Protein AF-A0A6P0TVQ8-F1 (afdb_monomer)

Mean predicted aligned error: 11.08 Å

Radius of gyration: 17.54 Å; Cα contacts (8 Å, |Δi|>4): 228; chains: 1; bounding box: 47×52×42 Å

Secondary structure (DSSP, 8-state):
---SSSTT--------------HHHHHHTTTTSTT-EEPP--GGGTT-BHHHHHHT-SSS--EEEEB-EEEEETTTEEE--S--PBPTTSB-SSBTTT----S---SSSSS-----EE--EEE-

Solvent-accessible surface area (backbone atoms only — not comparable to full-atom values): 7322 Å² total; per-residue (Å²): 137,90,76,83,80,78,72,74,81,67,71,65,72,84,68,77,80,63,68,78,76,43,72,74,56,47,26,62,74,19,60,90,41,89,80,26,34,48,51,87,50,60,81,90,48,55,54,37,22,34,40,58,49,13,60,69,36,96,56,80,29,38,34,47,74,44,25,45,36,39,34,34,40,80,84,63,43,80,43,70,86,61,85,68,54,45,57,38,83,38,64,38,69,26,38,31,81,70,28,61,88,79,95,73,88,62,90,80,69,76,56,59,79,36,58,46,22,30,44,39,16,13,16,102

Structure (mmCIF, N/CA/C/O backbone):
data_AF-A0A6P0TVQ8-F1
#
_entry.id   AF-A0A6P0TVQ8-F1
#
loop_
_atom_site.group_PDB
_atom_site.id
_atom_site.type_symbol
_atom_site.label_atom_id
_atom_site.label_alt_id
_atom_site.label_comp_id
_atom_site.label_asym_id
_atom_site.label_entity_id
_atom_site.label_seq_id
_atom_site.pdbx_PDB_ins_code
_atom_site.Cartn_x
_atom_site.Cartn_y
_atom_site.Cartn_z
_atom_site.occupancy
_atom_site.B_iso_or_equiv
_atom_site.auth_seq_id
_atom_site.auth_comp_id
_atom_site.auth_asym_id
_atom_site.auth_atom_id
_atom_site.pdbx_PDB_model_num
ATOM 1 N N . MET A 1 1 ? 32.743 -40.296 -10.599 1.00 42.81 1 MET A N 1
ATOM 2 C CA . MET A 1 1 ? 32.465 -39.077 -9.812 1.00 42.81 1 MET A CA 1
ATOM 3 C C . MET A 1 1 ? 32.313 -37.916 -10.784 1.00 42.81 1 MET A C 1
ATOM 5 O O . MET A 1 1 ? 33.219 -37.120 -10.957 1.00 42.81 1 MET A O 1
ATOM 9 N N . GLU A 1 2 ? 31.182 -37.888 -11.483 1.00 41.78 2 GLU A N 1
ATOM 10 C CA . GLU A 1 2 ? 30.719 -36.789 -12.348 1.00 41.78 2 GLU A CA 1
ATOM 11 C C . GLU A 1 2 ? 29.700 -35.980 -11.522 1.00 41.78 2 GLU A C 1
ATOM 13 O O . GLU A 1 2 ? 28.530 -35.827 -11.862 1.00 41.78 2 GLU A O 1
ATOM 18 N N . GLU A 1 3 ? 30.120 -35.583 -10.319 1.00 47.47 3 GLU A N 1
ATOM 19 C CA . GLU A 1 3 ? 29.306 -34.784 -9.412 1.00 47.47 3 GLU A CA 1
ATOM 20 C C . GLU A 1 3 ? 29.445 -33.302 -9.771 1.00 47.47 3 GLU A C 1
ATOM 22 O O . GLU A 1 3 ? 30.539 -32.778 -9.962 1.00 47.47 3 GLU A O 1
ATOM 27 N N . ALA A 1 4 ? 28.300 -32.621 -9.789 1.00 47.41 4 ALA A N 1
ATOM 28 C CA . ALA A 1 4 ? 28.175 -31.179 -9.581 1.00 47.41 4 ALA A CA 1
ATOM 29 C C . ALA A 1 4 ? 28.362 -30.204 -10.764 1.00 47.41 4 ALA A C 1
ATOM 31 O O . ALA A 1 4 ? 28.513 -29.012 -10.515 1.00 47.41 4 ALA A O 1
ATOM 32 N N . LYS A 1 5 ? 28.232 -30.614 -12.036 1.00 45.38 5 LYS A N 1
ATOM 33 C CA . LYS A 1 5 ? 28.120 -29.636 -13.153 1.00 45.38 5 LYS A CA 1
ATOM 34 C C . LYS A 1 5 ? 26.703 -29.399 -13.693 1.00 45.38 5 LYS A C 1
ATOM 36 O O . LYS A 1 5 ? 26.465 -28.381 -14.329 1.00 45.38 5 LYS A O 1
ATOM 41 N N . GL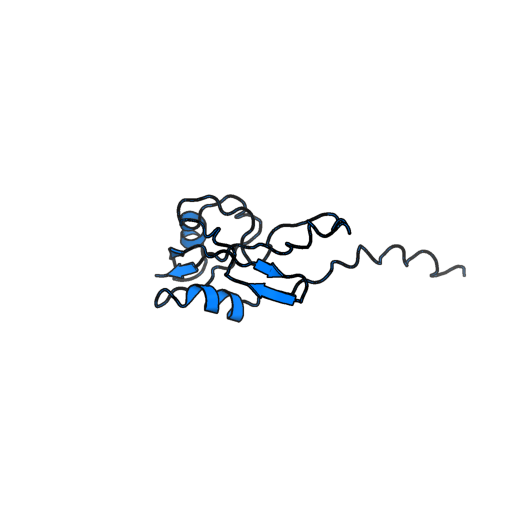Y A 1 6 ? 25.736 -30.262 -13.370 1.00 35.75 6 GLY A N 1
ATOM 42 C CA . GLY A 1 6 ? 24.344 -30.129 -13.836 1.00 35.75 6 GLY A CA 1
ATOM 43 C C . GLY A 1 6 ? 23.392 -29.345 -12.919 1.00 35.75 6 GLY A C 1
ATOM 44 O O . GLY A 1 6 ? 22.254 -29.092 -13.298 1.00 35.75 6 GLY A O 1
ATOM 45 N N . LYS A 1 7 ? 23.818 -28.954 -11.708 1.00 38.50 7 LYS A N 1
ATOM 46 C CA . LYS A 1 7 ? 22.947 -28.324 -10.689 1.00 38.50 7 LYS A CA 1
ATOM 47 C C . LYS A 1 7 ? 22.952 -26.789 -10.679 1.00 38.50 7 LYS A C 1
ATOM 49 O O . LYS A 1 7 ? 22.380 -26.191 -9.776 1.00 38.50 7 LYS A O 1
ATOM 54 N N . ILE A 1 8 ? 23.522 -26.143 -11.699 1.00 45.97 8 ILE A N 1
ATOM 55 C CA . ILE A 1 8 ? 23.380 -24.688 -11.920 1.00 45.97 8 ILE A CA 1
ATOM 56 C C . ILE A 1 8 ? 22.233 -24.396 -12.912 1.00 45.97 8 ILE A C 1
ATOM 58 O O . ILE A 1 8 ? 22.164 -23.340 -13.520 1.00 45.97 8 ILE A O 1
ATOM 62 N N . ALA A 1 9 ? 21.269 -25.312 -13.046 1.00 42.94 9 ALA A N 1
ATOM 63 C CA . ALA A 1 9 ? 19.933 -24.997 -13.565 1.00 42.94 9 ALA A CA 1
ATOM 64 C C . ALA A 1 9 ? 19.033 -24.336 -12.490 1.00 42.94 9 ALA A C 1
ATOM 66 O O . ALA A 1 9 ? 17.819 -24.268 -12.643 1.00 42.94 9 ALA A O 1
ATOM 67 N N . SER A 1 10 ? 19.627 -23.873 -11.382 1.00 46.88 10 SER A N 1
ATOM 68 C CA . SER A 1 10 ? 18.959 -23.242 -10.236 1.00 46.88 10 SER A CA 1
ATOM 69 C C . SER A 1 10 ? 19.511 -21.841 -9.945 1.00 46.88 10 SER A C 1
ATOM 71 O O . SER A 1 10 ? 19.566 -21.403 -8.799 1.00 46.88 10 SER A O 1
ATOM 73 N N . LEU A 1 11 ? 19.893 -21.103 -10.982 1.00 42.59 11 LEU A N 1
ATOM 74 C CA . LEU A 1 11 ? 19.693 -19.659 -10.953 1.00 42.59 11 LEU A CA 1
ATO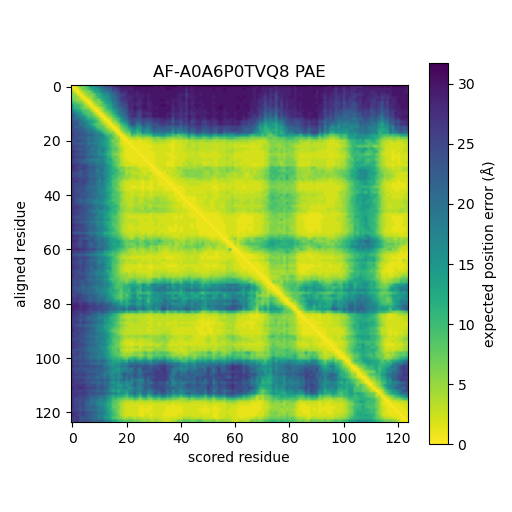M 75 C C . LEU A 1 11 ? 18.329 -19.431 -11.591 1.00 42.59 11 LEU A C 1
ATOM 77 O O . LEU A 1 11 ? 18.232 -18.995 -12.736 1.00 42.59 11 LEU A O 1
ATOM 81 N N . GLY A 1 12 ? 17.276 -19.831 -10.864 1.00 39.78 12 GLY A N 1
ATOM 82 C CA . GLY A 1 12 ? 15.937 -19.334 -11.139 1.00 39.78 12 GLY A CA 1
ATOM 83 C C . GLY A 1 12 ? 16.082 -17.833 -11.307 1.00 39.78 12 GLY A C 1
ATOM 84 O O . GLY A 1 12 ? 16.666 -17.202 -10.429 1.00 39.78 12 GLY A O 1
ATOM 85 N N . SER A 1 13 ? 15.724 -17.359 -12.502 1.00 40.12 13 SER A N 1
ATOM 86 C CA . SER A 1 13 ? 15.497 -15.963 -12.868 1.00 40.12 13 SER A CA 1
ATOM 87 C C . SER A 1 13 ? 15.940 -14.998 -11.778 1.00 40.12 13 SER A C 1
ATOM 89 O O . SER A 1 13 ? 15.259 -14.910 -10.760 1.00 40.12 13 SER A O 1
ATOM 91 N N . ILE A 1 14 ? 17.067 -14.304 -11.986 1.00 39.00 14 ILE A N 1
ATOM 92 C CA . ILE A 1 14 ? 17.450 -13.148 -11.170 1.00 39.00 14 ILE A CA 1
ATOM 93 C C . ILE A 1 14 ? 16.252 -12.196 -11.210 1.00 39.00 14 ILE A C 1
ATOM 95 O O . ILE A 1 14 ? 16.101 -11.398 -12.134 1.00 39.00 14 ILE A O 1
ATOM 99 N N . GLU A 1 15 ? 15.346 -12.343 -10.246 1.00 40.84 15 GLU A N 1
ATOM 100 C CA . GLU A 1 15 ? 14.293 -11.392 -9.996 1.00 40.84 15 GLU A CA 1
ATOM 101 C C . GLU A 1 15 ? 15.050 -10.145 -9.608 1.00 40.84 15 GLU A C 1
ATOM 103 O O . GLU A 1 15 ? 15.785 -10.113 -8.622 1.00 40.84 15 GLU A O 1
ATOM 108 N N . ASN A 1 16 ? 14.966 -9.142 -10.469 1.00 41.97 16 ASN A N 1
ATOM 109 C CA . ASN A 1 16 ? 15.489 -7.832 -10.173 1.00 41.97 16 ASN A CA 1
ATOM 110 C C . ASN A 1 16 ? 14.780 -7.395 -8.883 1.00 41.97 16 ASN A C 1
ATOM 112 O O . ASN A 1 16 ? 13.594 -7.055 -8.938 1.00 41.97 16 ASN A O 1
ATOM 116 N N . ILE A 1 17 ? 15.446 -7.536 -7.725 1.00 45.28 17 ILE A N 1
ATOM 117 C CA . ILE A 1 17 ? 14.887 -7.178 -6.421 1.00 45.28 17 ILE A CA 1
ATOM 118 C C . ILE A 1 17 ? 14.738 -5.663 -6.460 1.00 45.28 17 ILE A C 1
ATOM 120 O O . ILE A 1 17 ? 15.659 -4.904 -6.154 1.00 45.28 17 ILE A O 1
ATOM 124 N N . ARG A 1 18 ? 13.557 -5.244 -6.922 1.00 55.16 18 ARG A N 1
ATOM 125 C CA . ARG A 1 18 ? 13.025 -3.890 -6.826 1.00 55.16 18 ARG A CA 1
ATOM 126 C C . ARG A 1 18 ? 13.251 -3.432 -5.390 1.00 55.16 18 ARG A C 1
ATOM 128 O O . ARG A 1 18 ? 13.159 -4.248 -4.473 1.00 55.16 18 ARG A O 1
ATOM 135 N N . VAL A 1 19 ? 13.537 -2.151 -5.182 1.00 56.50 19 VAL A N 1
ATOM 136 C CA . VAL A 1 19 ? 13.690 -1.612 -3.821 1.00 56.50 19 VAL A CA 1
ATOM 137 C C . VAL A 1 19 ? 12.573 -2.110 -2.928 1.00 56.50 19 VAL A C 1
ATOM 139 O O . VAL A 1 19 ? 11.390 -1.974 -3.245 1.00 56.50 19 VAL A O 1
ATOM 142 N N . ILE A 1 20 ? 12.974 -2.700 -1.811 1.00 66.50 20 ILE A N 1
ATOM 143 C CA . ILE A 1 20 ? 12.047 -3.170 -0.801 1.00 66.50 20 ILE A CA 1
ATOM 144 C C . ILE A 1 20 ? 11.429 -1.927 -0.164 1.00 66.50 20 ILE A C 1
ATOM 146 O O . ILE A 1 20 ? 12.079 -1.243 0.626 1.00 66.50 20 ILE A O 1
ATOM 150 N N . VAL A 1 21 ? 10.165 -1.643 -0.492 1.00 71.81 21 VAL A N 1
ATOM 151 C CA . VAL A 1 21 ? 9.358 -0.682 0.267 1.00 71.81 21 VAL A CA 1
ATOM 152 C C . VAL A 1 21 ? 9.186 -1.280 1.656 1.00 71.81 21 VAL A C 1
ATOM 154 O O . VAL A 1 21 ? 8.415 -2.221 1.849 1.00 71.81 21 VAL A O 1
ATOM 157 N N . THR A 1 22 ? 9.944 -0.785 2.628 1.00 80.31 22 THR A N 1
ATOM 158 C CA . THR A 1 22 ? 9.836 -1.273 4.003 1.00 80.31 22 THR A CA 1
ATOM 159 C C . THR A 1 22 ? 8.515 -0.818 4.618 1.00 80.31 22 THR A C 1
ATOM 161 O O . THR A 1 22 ? 7.867 0.108 4.129 1.00 80.31 22 THR A O 1
ATOM 164 N N . LYS A 1 23 ? 8.119 -1.413 5.750 1.00 81.94 23 LYS A N 1
ATOM 165 C CA . LYS A 1 23 ? 6.956 -0.926 6.508 1.00 81.94 23 LYS A CA 1
ATOM 166 C C . LYS A 1 23 ? 7.099 0.553 6.894 1.00 81.94 23 LYS A C 1
ATOM 168 O O . LYS A 1 23 ? 6.120 1.287 6.837 1.00 81.94 23 LYS A O 1
ATOM 173 N N . SER A 1 24 ? 8.313 0.981 7.256 1.00 81.81 24 SER A N 1
ATOM 174 C CA . SER A 1 24 ? 8.599 2.375 7.607 1.00 81.81 24 SER A CA 1
ATOM 175 C C . SER A 1 24 ? 8.408 3.312 6.417 1.00 81.81 24 SER A C 1
ATOM 177 O O . SER A 1 24 ? 7.870 4.401 6.586 1.00 81.81 24 SER A O 1
ATOM 179 N N . ASP A 1 25 ? 8.793 2.887 5.213 1.00 81.50 25 ASP A N 1
ATOM 180 C CA . ASP A 1 25 ? 8.541 3.667 4.002 1.00 81.50 25 ASP A CA 1
ATOM 181 C C . ASP A 1 25 ? 7.053 3.690 3.661 1.00 81.50 25 ASP A C 1
ATOM 183 O O . ASP A 1 25 ? 6.514 4.766 3.425 1.00 81.50 25 ASP A O 1
ATOM 187 N N . ALA A 1 26 ? 6.374 2.538 3.726 1.00 82.88 26 ALA A N 1
ATOM 188 C CA . ALA A 1 26 ? 4.931 2.427 3.513 1.00 82.88 26 ALA A CA 1
ATOM 189 C C . ALA A 1 26 ? 4.137 3.386 4.427 1.00 82.88 26 ALA A C 1
ATOM 191 O O . ALA A 1 26 ? 3.209 4.052 3.973 1.00 82.88 26 ALA A O 1
ATOM 192 N N . ASP A 1 27 ? 4.542 3.523 5.693 1.00 87.69 27 ASP A N 1
ATOM 193 C CA . ASP A 1 27 ? 3.904 4.435 6.651 1.00 87.69 27 ASP A CA 1
ATOM 194 C C . ASP A 1 27 ? 4.059 5.917 6.296 1.00 87.69 27 ASP A C 1
ATOM 196 O O . ASP A 1 27 ? 3.149 6.702 6.570 1.00 87.69 27 ASP A O 1
ATOM 200 N N . LYS A 1 28 ? 5.148 6.315 5.625 1.00 86.44 28 LYS A N 1
ATOM 201 C CA . LYS A 1 28 ? 5.325 7.702 5.153 1.00 86.44 28 LYS A CA 1
ATOM 202 C C . LYS A 1 28 ? 4.267 8.086 4.119 1.00 86.44 28 LYS A C 1
ATOM 204 O O . LYS A 1 28 ? 3.878 9.244 4.053 1.00 86.44 28 LYS A O 1
ATOM 209 N N . PHE A 1 29 ? 3.755 7.130 3.345 1.00 85.81 29 PHE A N 1
ATOM 210 C CA . PHE A 1 29 ? 2.667 7.392 2.398 1.00 85.81 29 PHE A CA 1
ATOM 211 C C . PHE A 1 29 ? 1.303 7.522 3.086 1.00 85.81 29 PHE A C 1
ATOM 213 O O . PHE A 1 29 ? 0.367 8.046 2.489 1.00 85.81 29 PHE A O 1
ATOM 220 N N . CYS A 1 30 ? 1.196 7.099 4.348 1.00 89.12 30 CYS A N 1
ATOM 221 C CA . CYS A 1 30 ? -0.013 7.239 5.154 1.00 89.12 30 CYS A CA 1
ATOM 222 C C . CYS A 1 30 ? -0.029 8.496 6.030 1.00 89.12 30 CYS A C 1
ATOM 224 O O . CYS A 1 30 ? -1.080 8.839 6.570 1.00 89.12 30 CYS A O 1
ATOM 226 N N . SER A 1 31 ? 1.096 9.208 6.149 1.00 85.69 31 SER A N 1
ATOM 227 C CA . SER A 1 31 ? 1.275 10.282 7.133 1.00 85.69 31 SER A CA 1
ATOM 228 C C . SER A 1 31 ? 0.439 11.539 6.878 1.00 85.69 31 SER A C 1
ATOM 230 O O . SER A 1 31 ? 0.402 12.419 7.732 1.00 85.69 31 SER A O 1
ATOM 232 N N . SER A 1 32 ? -0.227 11.650 5.723 1.00 85.38 32 SER A N 1
ATOM 233 C CA . SER A 1 32 ? -1.185 12.728 5.444 1.00 85.38 32 SER A CA 1
ATOM 234 C C . SER A 1 32 ? -2.468 12.625 6.278 1.00 85.38 32 SER A C 1
ATOM 236 O O . SER A 1 32 ? -3.185 13.616 6.397 1.00 85.38 32 SER A O 1
ATOM 238 N N . VAL A 1 33 ? -2.754 11.463 6.880 1.00 85.88 33 VAL A N 1
ATOM 239 C CA . VAL A 1 33 ? -3.886 11.264 7.793 1.00 85.88 33 VAL A CA 1
ATOM 240 C C . VAL A 1 33 ? -3.358 10.941 9.198 1.00 85.88 33 VAL A C 1
ATOM 242 O O . VAL A 1 33 ? -2.662 9.936 9.372 1.00 85.88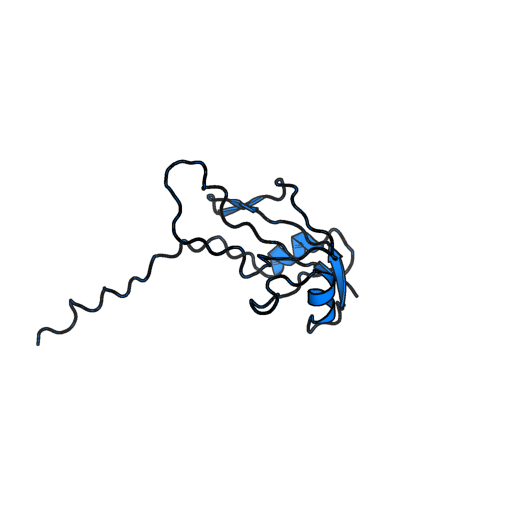 33 VAL A O 1
ATOM 245 N N . PRO A 1 34 ? -3.685 11.749 10.226 1.00 88.44 34 PRO A N 1
ATOM 246 C CA . PRO A 1 34 ? -3.229 11.505 11.591 1.00 88.44 34 PRO A CA 1
ATOM 247 C C . PRO A 1 34 ? -3.615 10.113 12.102 1.00 88.44 34 PRO A C 1
ATOM 249 O O . PRO A 1 34 ? -4.777 9.717 12.060 1.00 88.44 34 PRO A O 1
ATOM 252 N N . GLY A 1 35 ? -2.629 9.366 12.601 1.00 87.69 35 GLY A N 1
ATOM 253 C CA . GLY A 1 35 ? -2.837 8.025 13.157 1.00 87.69 35 GLY A CA 1
ATOM 254 C C . GLY A 1 35 ? -3.086 6.919 12.124 1.00 87.69 35 GLY A C 1
ATOM 255 O O . GLY A 1 35 ? -3.290 5.770 12.528 1.00 87.69 35 GLY A O 1
ATOM 256 N N . ALA A 1 36 ? -3.050 7.227 10.823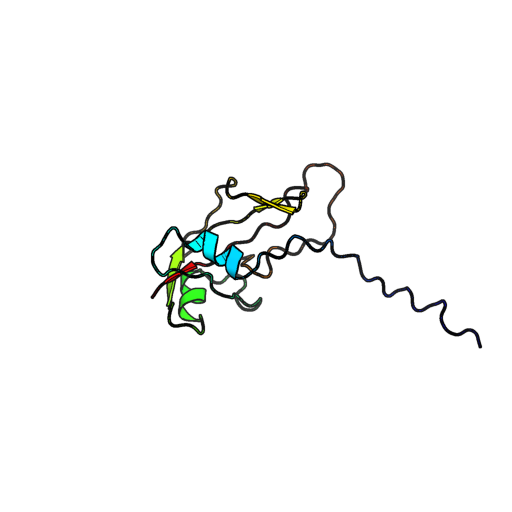 1.00 91.50 36 ALA A N 1
ATOM 257 C CA . ALA A 1 36 ? -3.125 6.218 9.778 1.00 91.50 36 ALA A CA 1
ATOM 258 C C . ALA A 1 36 ? -1.775 5.511 9.596 1.00 91.50 36 ALA A C 1
ATOM 260 O O . ALA A 1 36 ? -0.717 6.139 9.572 1.00 91.50 36 ALA A O 1
ATOM 261 N N . LEU A 1 37 ? -1.819 4.191 9.438 1.00 92.69 37 LEU A N 1
ATOM 262 C CA . LEU A 1 37 ? -0.657 3.340 9.199 1.00 92.69 37 LEU A CA 1
ATOM 263 C C . LEU A 1 37 ? -0.932 2.409 8.022 1.00 92.69 37 LEU A C 1
ATOM 265 O O . LEU A 1 37 ? -2.065 1.975 7.811 1.00 92.69 37 LEU A O 1
ATOM 269 N N . ALA A 1 38 ? 0.118 2.048 7.292 1.00 90.62 38 ALA A N 1
ATOM 270 C CA . ALA A 1 38 ? 0.028 1.061 6.230 1.00 90.62 38 ALA A CA 1
ATOM 271 C C . ALA A 1 38 ? -0.383 -0.303 6.809 1.00 90.62 38 ALA A C 1
ATOM 273 O O . ALA A 1 38 ? 0.236 -0.797 7.760 1.00 90.62 38 ALA A O 1
ATOM 274 N N . ALA A 1 39 ? -1.408 -0.927 6.235 1.00 91.19 39 ALA A N 1
ATOM 275 C CA . ALA A 1 39 ? -1.758 -2.311 6.517 1.00 91.19 39 ALA A CA 1
ATOM 276 C C . ALA A 1 39 ? -0.821 -3.263 5.769 1.00 91.19 39 ALA A C 1
ATOM 278 O O . ALA A 1 39 ? -0.432 -3.018 4.629 1.00 91.19 39 ALA A O 1
ATOM 279 N N . HIS A 1 40 ? -0.476 -4.377 6.412 1.00 86.44 40 HIS A N 1
ATOM 280 C CA . HIS A 1 40 ? 0.157 -5.491 5.717 1.00 86.44 40 HIS A CA 1
ATOM 281 C C . HIS A 1 40 ? -0.931 -6.311 5.025 1.00 86.44 40 HIS A C 1
ATOM 283 O O . HIS A 1 40 ? -1.805 -6.862 5.694 1.00 86.44 40 HIS A O 1
ATOM 289 N N . VAL A 1 41 ? -0.889 -6.368 3.696 1.00 86.31 41 VAL A N 1
ATOM 290 C CA . VAL A 1 41 ? -1.924 -7.016 2.888 1.00 86.31 41 VAL A CA 1
ATOM 291 C C . VAL A 1 41 ? -1.375 -8.340 2.368 1.00 86.31 41 VAL A C 1
ATOM 293 O O . VAL A 1 41 ? -0.472 -8.297 1.543 1.00 86.31 41 VAL A O 1
ATOM 296 N N . PRO A 1 42 ? -1.840 -9.517 2.824 1.00 83.25 42 PRO A N 1
ATOM 297 C CA . PRO A 1 42 ? -1.414 -10.801 2.262 1.00 83.25 42 PRO A CA 1
ATOM 298 C C . PRO A 1 42 ? -1.963 -11.001 0.833 1.00 83.25 42 PRO A C 1
ATOM 300 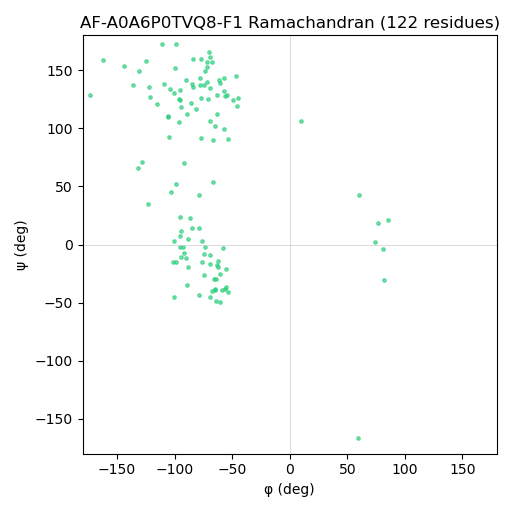O O . PRO A 1 42 ? -2.963 -10.376 0.477 1.00 83.25 42 PRO A O 1
ATOM 303 N N . PRO A 1 43 ? -1.392 -11.909 0.012 1.00 80.38 43 PRO A N 1
ATOM 304 C CA . PRO A 1 43 ? -1.859 -12.132 -1.361 1.00 80.38 43 PRO A CA 1
ATOM 305 C C . PRO A 1 43 ? -3.317 -12.604 -1.425 1.00 80.38 43 PRO A C 1
ATOM 307 O O . PRO A 1 43 ? -4.009 -12.357 -2.406 1.00 80.38 43 PRO A O 1
ATOM 310 N N . SER A 1 44 ? -3.816 -13.234 -0.355 1.00 84.19 44 SER A N 1
ATOM 311 C CA . SER A 1 44 ? -5.218 -13.648 -0.218 1.00 84.19 44 SER A CA 1
ATOM 312 C C . SER A 1 44 ? -6.216 -12.484 -0.233 1.00 84.19 44 SER A C 1
ATOM 314 O O . SER A 1 44 ? -7.418 -12.713 -0.349 1.00 84.19 44 SER A O 1
ATOM 316 N N . TYR A 1 45 ? -5.751 -11.241 -0.082 1.00 85.38 45 TYR A N 1
ATOM 317 C CA . TYR A 1 45 ? -6.589 -10.041 -0.114 1.00 85.38 45 TYR A CA 1
ATOM 318 C C . TYR A 1 45 ? -6.627 -9.391 -1.505 1.00 85.38 45 TYR A C 1
ATOM 320 O O . TYR A 1 45 ? -7.202 -8.316 -1.660 1.00 85.38 45 TYR A O 1
ATOM 328 N N . LEU A 1 46 ? -6.049 -10.043 -2.518 1.00 85.31 46 LEU A N 1
ATOM 329 C CA . LEU A 1 46 ? -6.127 -9.636 -3.916 1.00 85.31 46 LEU A CA 1
ATOM 330 C C . LEU A 1 46 ? -7.579 -9.346 -4.336 1.00 85.31 46 LEU A C 1
ATOM 332 O O . LEU A 1 46 ? -8.458 -10.193 -4.184 1.00 85.31 46 LEU A O 1
ATOM 336 N N . GLY A 1 47 ? -7.825 -8.142 -4.860 1.00 85.69 47 GLY A N 1
ATOM 337 C CA . GLY A 1 47 ? -9.143 -7.711 -5.334 1.00 85.69 47 GLY A CA 1
ATOM 338 C C . GLY A 1 47 ? -10.096 -7.232 -4.234 1.00 85.69 47 GLY A C 1
ATOM 339 O O . GLY A 1 47 ? -11.178 -6.744 -4.552 1.00 85.69 47 GLY A O 1
ATOM 340 N N . LYS A 1 48 ? -9.705 -7.306 -2.954 1.00 93.31 48 LYS A N 1
ATOM 341 C CA . LYS A 1 48 ? -10.462 -6.682 -1.862 1.00 93.31 48 LYS A CA 1
ATOM 342 C C . LYS A 1 48 ? -10.321 -5.166 -1.896 1.00 93.31 48 LYS A C 1
ATOM 344 O O . LYS A 1 48 ? -9.316 -4.617 -2.343 1.00 93.31 48 LYS A O 1
ATOM 349 N N . THR A 1 49 ? -11.326 -4.485 -1.376 1.00 96.06 49 THR A N 1
ATOM 350 C CA . THR A 1 49 ? -11.329 -3.034 -1.191 1.00 96.06 49 THR A CA 1
ATOM 351 C C . THR A 1 49 ? -10.501 -2.618 0.025 1.00 96.06 49 THR A C 1
ATOM 353 O O . THR A 1 49 ? -10.294 -3.399 0.956 1.00 96.06 49 THR A O 1
ATOM 356 N N . GLY A 1 50 ? -10.077 -1.352 0.076 1.00 93.81 50 GLY A N 1
ATOM 357 C CA . GLY A 1 50 ? -9.392 -0.804 1.253 1.00 93.81 50 GLY A CA 1
ATOM 358 C C . GLY A 1 50 ? -10.208 -0.961 2.546 1.00 93.81 50 GLY A C 1
ATOM 359 O O . GLY A 1 50 ? -9.647 -1.277 3.593 1.00 93.81 50 GLY A O 1
ATOM 360 N N . LYS A 1 51 ? -11.540 -0.824 2.472 1.00 96.38 51 LYS A N 1
ATOM 361 C CA . LYS A 1 51 ? -12.456 -1.062 3.603 1.00 96.38 51 LYS A CA 1
ATOM 362 C C . LYS A 1 51 ? -12.378 -2.491 4.130 1.00 96.38 51 LYS A C 1
ATOM 364 O O . LYS A 1 51 ? -12.226 -2.684 5.332 1.00 96.38 51 LYS A O 1
ATOM 369 N N . GLU A 1 52 ? -12.461 -3.481 3.247 1.00 95.69 5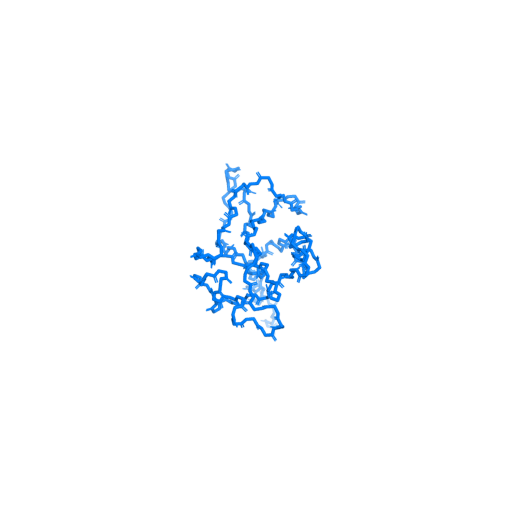2 GLU A N 1
ATOM 370 C CA . GLU A 1 52 ? -12.389 -4.893 3.637 1.00 95.69 52 GLU A CA 1
ATOM 371 C C . GLU A 1 52 ? -11.014 -5.247 4.208 1.00 95.69 52 GLU A C 1
ATOM 373 O O . GLU A 1 52 ? -10.920 -5.971 5.199 1.00 95.69 52 GLU A O 1
ATOM 378 N N . ILE A 1 53 ? -9.952 -4.698 3.614 1.00 94.25 53 ILE A N 1
ATOM 379 C CA . ILE A 1 53 ? -8.574 -4.898 4.067 1.00 94.25 53 ILE A CA 1
ATOM 380 C C . ILE A 1 53 ? -8.378 -4.316 5.471 1.00 94.25 53 ILE A C 1
ATOM 382 O O . ILE A 1 53 ? -7.856 -5.010 6.342 1.00 94.25 53 ILE A O 1
ATOM 386 N N . CYS A 1 54 ? -8.816 -3.079 5.721 1.00 94.25 54 CYS A N 1
ATOM 387 C CA . CYS A 1 54 ? -8.691 -2.461 7.042 1.00 94.25 54 CYS A CA 1
ATOM 388 C C . CYS A 1 54 ? -9.574 -3.149 8.089 1.00 94.25 54 CYS A C 1
ATOM 390 O O . CYS A 1 54 ? -9.103 -3.415 9.193 1.00 94.25 54 CYS A O 1
ATOM 392 N N . ALA A 1 55 ? -10.803 -3.548 7.747 1.00 93.69 55 ALA A N 1
ATOM 393 C CA . ALA A 1 55 ? -11.662 -4.302 8.662 1.00 93.69 55 ALA A CA 1
ATOM 394 C C . ALA A 1 55 ? -11.003 -5.624 9.112 1.00 93.69 55 ALA A C 1
ATOM 396 O O . ALA A 1 55 ? -11.050 -5.993 10.293 1.00 93.69 55 ALA A O 1
ATOM 397 N N . ALA A 1 56 ? -10.317 -6.298 8.184 1.00 89.12 56 ALA A N 1
ATOM 398 C CA . ALA A 1 56 ? -9.595 -7.543 8.420 1.00 89.12 56 ALA A CA 1
ATOM 399 C C . ALA A 1 56 ? -8.130 -7.351 8.875 1.00 89.12 56 ALA A C 1
ATOM 401 O O . ALA A 1 56 ? -7.398 -8.331 9.008 1.00 89.12 56 ALA A O 1
ATOM 402 N N . ASN A 1 57 ? -7.681 -6.114 9.113 1.00 83.88 57 ASN A N 1
ATOM 403 C CA . ASN A 1 57 ? -6.336 -5.819 9.607 1.00 83.88 57 ASN A CA 1
ATOM 404 C C . ASN A 1 57 ? -6.199 -6.295 11.059 1.00 83.88 57 ASN A C 1
ATOM 406 O O . ASN A 1 57 ? -7.063 -6.019 11.884 1.00 83.88 57 ASN A O 1
ATOM 410 N N . ASN A 1 58 ? -5.106 -6.967 11.416 1.00 75.44 58 ASN A N 1
ATOM 411 C CA . ASN A 1 58 ? -4.923 -7.512 12.772 1.00 75.44 58 ASN A CA 1
ATOM 412 C C . ASN A 1 58 ? -4.618 -6.445 13.841 1.00 75.44 58 ASN A C 1
ATOM 414 O O . ASN A 1 58 ? -4.457 -6.774 15.013 1.00 75.44 58 ASN A O 1
ATOM 418 N N . ARG A 1 59 ? -4.511 -5.171 13.450 1.00 79.19 59 ARG A N 1
ATOM 419 C CA . ARG A 1 59 ? -4.270 -4.040 14.354 1.00 79.19 59 ARG A CA 1
ATOM 420 C C . ARG A 1 59 ? -5.568 -3.302 14.695 1.00 79.19 59 ARG A C 1
ATOM 422 O O . ARG A 1 59 ? -6.616 -3.550 14.103 1.00 79.19 59 ARG A O 1
ATOM 429 N N . GLU A 1 60 ? -5.475 -2.353 15.625 1.00 84.50 60 GLU A N 1
ATOM 430 C CA . GLU A 1 60 ? -6.585 -1.464 16.006 1.00 84.50 60 GLU A CA 1
ATOM 431 C C . GLU A 1 60 ? -7.072 -0.572 14.854 1.00 84.50 60 GLU A C 1
ATOM 433 O O . GLU A 1 60 ? -8.177 -0.044 14.913 1.00 84.50 60 GLU A O 1
ATOM 438 N N . GLN A 1 61 ? -6.260 -0.383 13.809 1.00 88.88 61 GLN A N 1
ATOM 439 C CA . GLN A 1 61 ? -6.638 0.416 12.652 1.00 88.88 61 GLN A CA 1
ATOM 440 C C . GLN A 1 61 ? -7.596 -0.357 11.735 1.00 88.88 61 GLN A C 1
ATOM 442 O O . GLN A 1 61 ? -7.152 -1.095 10.848 1.00 88.88 61 GLN A O 1
ATOM 447 N N . LYS A 1 62 ? -8.900 -0.189 11.978 1.00 92.19 62 LYS A N 1
ATOM 448 C CA . LYS A 1 62 ? -9.993 -0.888 11.289 1.00 92.19 62 LYS A CA 1
ATOM 449 C C . LYS A 1 62 ? -10.657 -0.078 10.178 1.00 92.19 62 LYS A C 1
ATOM 451 O O . LYS A 1 62 ? -11.341 -0.653 9.333 1.00 92.19 62 LYS A O 1
ATOM 456 N N . SER A 1 63 ? -10.422 1.227 10.144 1.00 94.12 63 SER A N 1
ATOM 457 C CA . SER A 1 63 ? -11.054 2.155 9.210 1.00 94.12 63 SER A CA 1
ATOM 458 C C . SER A 1 63 ? -10.108 2.474 8.056 1.00 94.12 63 SER A C 1
ATOM 460 O O . SER A 1 63 ? -8.950 2.808 8.278 1.00 94.12 63 SER A O 1
ATOM 462 N N . CYS A 1 64 ? -10.571 2.374 6.809 1.00 95.50 64 CYS A N 1
ATOM 463 C CA . CYS A 1 64 ? -9.763 2.786 5.658 1.00 95.50 64 CYS A CA 1
ATOM 464 C C . CYS A 1 64 ? -9.759 4.308 5.523 1.00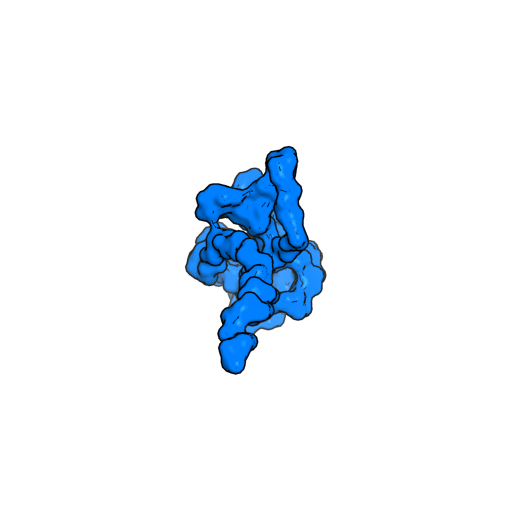 95.50 64 CYS A C 1
ATOM 466 O O . CYS A 1 64 ? -10.826 4.917 5.442 1.00 95.50 64 CYS A O 1
ATOM 468 N N . SER A 1 65 ? -8.567 4.903 5.463 1.00 94.75 65 SER A N 1
ATOM 469 C CA . SER A 1 65 ? -8.392 6.351 5.311 1.00 94.75 65 SER A CA 1
ATOM 470 C C . SER A 1 65 ? -8.054 6.745 3.875 1.00 94.75 65 SER A C 1
ATOM 472 O O . SER A 1 65 ? -8.610 7.704 3.350 1.00 94.75 65 SER A O 1
ATOM 474 N N . GLN A 1 66 ? -7.133 6.020 3.236 1.00 93.38 66 GLN A N 1
ATOM 475 C CA . GLN A 1 66 ? -6.672 6.299 1.873 1.00 93.38 66 GLN A CA 1
ATOM 476 C C . GLN A 1 66 ? -5.974 5.080 1.267 1.00 93.38 66 GLN A C 1
ATOM 478 O O . GLN A 1 66 ? -5.474 4.217 1.992 1.00 93.38 66 GLN A O 1
ATOM 483 N N . VAL A 1 67 ? -5.910 5.034 -0.065 1.00 93.00 67 VAL A N 1
ATOM 484 C CA . VAL A 1 67 ? -5.192 3.991 -0.812 1.00 93.00 67 VAL A CA 1
ATOM 485 C C . VAL A 1 67 ? -4.232 4.636 -1.826 1.00 93.00 67 VAL A C 1
ATOM 487 O O . VAL A 1 67 ? -4.508 4.652 -3.032 1.00 93.00 67 VAL A O 1
ATOM 490 N N . PRO A 1 68 ? -3.131 5.256 -1.354 1.00 89.44 68 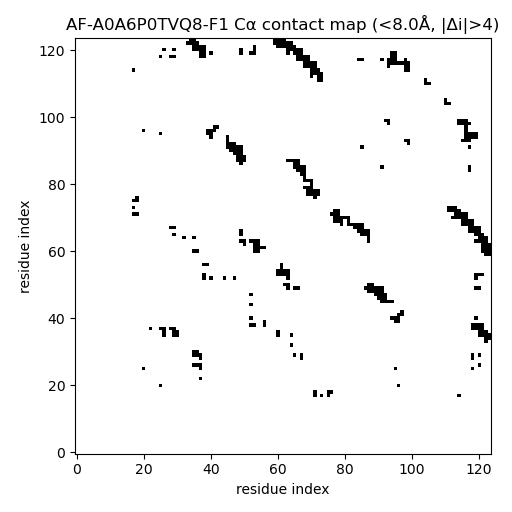PRO A N 1
ATOM 491 C CA . PRO A 1 68 ? -2.137 5.879 -2.217 1.00 89.44 68 PRO A CA 1
ATOM 492 C C . PRO A 1 68 ? -1.462 4.879 -3.156 1.00 89.44 68 PRO A C 1
ATOM 494 O O . PRO A 1 68 ? -1.141 3.749 -2.781 1.00 89.44 68 PRO A O 1
ATOM 497 N N . PHE A 1 69 ? -1.214 5.334 -4.377 1.00 86.12 69 PHE A N 1
ATOM 498 C CA . PHE A 1 69 ? -0.389 4.651 -5.355 1.00 86.12 69 PHE A CA 1
ATOM 499 C C . PHE A 1 69 ? 1.082 4.995 -5.144 1.00 86.12 69 PHE A C 1
ATOM 501 O O . PHE A 1 69 ? 1.444 6.150 -4.919 1.00 86.12 69 PHE A O 1
ATOM 508 N N . ILE A 1 70 ? 1.934 3.984 -5.257 1.00 79.81 70 ILE A N 1
ATOM 509 C CA . ILE A 1 70 ? 3.381 4.123 -5.219 1.00 79.81 70 ILE A CA 1
ATOM 510 C C . ILE A 1 70 ? 3.942 3.572 -6.511 1.00 79.81 70 ILE A C 1
ATOM 512 O O . ILE A 1 70 ? 3.709 2.416 -6.880 1.00 79.81 70 ILE A O 1
ATOM 516 N N . TRP A 1 71 ? 4.744 4.405 -7.156 1.00 74.88 71 TRP A N 1
ATOM 517 C CA . TRP A 1 71 ? 5.566 3.999 -8.268 1.00 74.88 71 TRP A CA 1
ATOM 518 C C . TRP A 1 71 ? 6.974 3.662 -7.808 1.00 74.88 71 TRP A C 1
ATOM 520 O O . TRP A 1 71 ? 7.628 4.503 -7.196 1.00 74.88 71 TRP A O 1
ATOM 530 N N . VAL A 1 72 ? 7.464 2.463 -8.117 1.00 65.81 72 VAL A N 1
ATOM 531 C CA . VAL A 1 72 ? 8.852 2.078 -7.826 1.00 65.81 72 VAL A CA 1
ATOM 532 C C . VAL A 1 72 ? 9.638 2.095 -9.132 1.00 65.81 72 VAL A C 1
ATOM 534 O O . VAL A 1 72 ? 9.674 1.112 -9.870 1.00 65.81 72 VAL A O 1
ATOM 537 N N . SER A 1 73 ? 10.263 3.230 -9.439 1.00 56.19 73 SER A N 1
ATOM 538 C CA . SER A 1 73 ? 10.986 3.410 -10.693 1.00 56.19 73 SER A CA 1
ATOM 539 C C . SER A 1 73 ? 12.232 2.528 -10.791 1.00 56.19 73 SER A C 1
ATOM 541 O O . SER A 1 73 ? 12.846 2.117 -9.806 1.00 56.19 73 SER A O 1
ATOM 543 N N . ASN A 1 74 ? 12.639 2.288 -12.033 1.00 49.47 74 ASN A N 1
ATOM 544 C CA . ASN A 1 74 ? 13.817 1.524 -12.447 1.00 49.47 74 ASN A CA 1
ATOM 545 C C . ASN A 1 74 ? 15.167 1.984 -11.865 1.00 49.47 74 ASN A C 1
ATOM 547 O O . ASN A 1 74 ? 16.108 1.199 -11.821 1.00 49.47 74 ASN A O 1
ATOM 551 N N . ASN A 1 75 ? 15.273 3.232 -11.411 1.00 54.72 75 ASN A N 1
ATOM 552 C CA . ASN A 1 75 ? 16.435 3.753 -10.685 1.00 54.72 75 ASN A CA 1
ATOM 553 C C . ASN A 1 75 ? 16.383 3.456 -9.179 1.00 54.72 75 ASN A C 1
ATOM 555 O O . ASN A 1 75 ? 17.121 4.079 -8.413 1.00 54.72 75 ASN A O 1
ATOM 559 N N . ASN A 1 76 ? 15.505 2.545 -8.757 1.00 53.12 76 ASN A N 1
ATOM 560 C CA . ASN A 1 76 ? 15.326 2.183 -7.366 1.00 53.12 76 ASN A CA 1
ATOM 561 C C . ASN A 1 76 ? 14.900 3.381 -6.492 1.00 53.12 76 ASN A C 1
ATOM 563 O O . ASN A 1 76 ? 15.403 3.593 -5.389 1.00 53.12 76 ASN A O 1
ATOM 567 N N . ARG A 1 77 ? 13.972 4.200 -6.993 1.00 56.56 77 ARG A N 1
ATOM 568 C CA . ARG A 1 77 ? 13.367 5.304 -6.236 1.00 56.56 77 ARG A CA 1
ATOM 569 C C . ARG A 1 77 ? 11.852 5.180 -6.233 1.00 56.56 77 ARG A C 1
ATOM 571 O O . ARG A 1 77 ? 11.268 4.531 -7.095 1.00 56.56 77 ARG A O 1
ATOM 578 N N . TYR A 1 78 ? 11.231 5.805 -5.242 1.00 62.44 78 TYR A N 1
ATOM 579 C CA . TYR A 1 78 ? 9.782 5.914 -5.162 1.00 62.44 78 TYR A CA 1
ATOM 580 C C . TYR A 1 78 ? 9.349 7.244 -5.760 1.00 62.44 78 TYR A C 1
ATOM 582 O O . TYR A 1 78 ? 9.922 8.282 -5.421 1.00 62.44 78 TYR A O 1
ATOM 590 N N . ASP A 1 79 ? 8.338 7.213 -6.617 1.00 57.94 79 ASP A N 1
ATOM 591 C CA . ASP A 1 79 ? 7.678 8.410 -7.115 1.00 57.94 79 ASP A CA 1
ATOM 592 C C . ASP A 1 79 ? 6.178 8.354 -6.785 1.00 57.94 79 ASP A C 1
ATOM 594 O O . ASP A 1 79 ? 5.522 7.321 -6.930 1.00 57.94 79 ASP A O 1
ATOM 598 N N . ASN A 1 80 ? 5.638 9.469 -6.301 1.00 55.81 80 ASN A N 1
ATOM 599 C CA . ASN A 1 80 ? 4.213 9.663 -6.029 1.00 55.81 80 ASN A CA 1
ATOM 600 C C . ASN A 1 80 ? 3.508 10.463 -7.142 1.00 55.81 80 ASN A C 1
ATOM 602 O O . ASN A 1 80 ? 2.322 10.766 -7.018 1.00 55.81 80 ASN A O 1
ATOM 606 N N . ARG A 1 81 ? 4.220 10.825 -8.220 1.00 51.44 81 ARG A N 1
ATOM 607 C CA . ARG A 1 81 ? 3.723 11.690 -9.307 1.00 51.44 81 ARG A CA 1
ATOM 608 C C . ARG A 1 81 ? 2.733 11.022 -10.264 1.00 51.44 81 ARG A C 1
ATOM 610 O O . ARG A 1 81 ? 2.158 11.711 -11.099 1.00 51.44 81 ARG A O 1
ATOM 617 N N . ILE A 1 82 ? 2.511 9.709 -10.172 1.00 54.75 82 ILE A N 1
ATOM 618 C CA . ILE A 1 82 ? 1.519 9.014 -11.006 1.00 54.75 82 ILE A CA 1
ATOM 619 C C . ILE A 1 82 ? 0.210 8.888 -10.212 1.00 54.75 82 ILE A C 1
ATOM 621 O O . ILE A 1 82 ? 0.094 8.099 -9.279 1.00 54.75 82 ILE A O 1
ATOM 625 N N . HIS A 1 83 ? -0.776 9.708 -10.576 1.00 57.19 83 HIS A N 1
ATOM 626 C CA . HIS A 1 83 ? -1.980 10.019 -9.794 1.00 57.19 83 HIS A CA 1
ATOM 627 C C . HIS A 1 83 ? -3.100 8.959 -9.825 1.00 57.19 83 HIS A C 1
ATOM 629 O O . HIS A 1 83 ? -4.275 9.308 -9.916 1.00 57.19 83 HIS A O 1
ATOM 635 N N . HIS A 1 84 ? -2.789 7.668 -9.724 1.00 75.25 84 HIS A N 1
ATOM 636 C CA . HIS A 1 84 ? -3.821 6.618 -9.706 1.00 75.25 84 HIS A CA 1
ATOM 637 C C . HIS A 1 84 ? -4.080 6.065 -8.299 1.00 75.25 84 HIS A C 1
ATOM 639 O O . HIS A 1 84 ? -4.171 4.852 -8.099 1.00 75.25 84 HIS A O 1
ATOM 645 N N . ASN A 1 85 ? -4.193 6.959 -7.310 1.00 85.75 85 ASN A N 1
ATOM 646 C CA . ASN A 1 85 ? -4.704 6.594 -5.987 1.00 85.75 85 ASN A CA 1
ATOM 647 C C . ASN A 1 85 ? -6.098 5.979 -6.138 1.00 85.75 85 ASN A C 1
ATOM 649 O O . ASN A 1 85 ? -6.891 6.441 -6.957 1.00 85.75 85 ASN A O 1
ATOM 653 N N . LYS A 1 86 ? -6.397 4.971 -5.323 1.00 90.19 86 LYS A N 1
ATOM 654 C CA . LYS A 1 86 ? -7.725 4.358 -5.282 1.00 90.19 86 LYS A CA 1
ATOM 655 C C . LYS A 1 86 ? -8.529 4.907 -4.107 1.00 90.19 86 LYS A C 1
ATOM 657 O O . LYS A 1 86 ? -7.982 5.293 -3.067 1.00 90.19 86 LYS A O 1
ATOM 662 N N . GLY A 1 87 ? -9.846 4.921 -4.254 1.00 91.88 87 GLY A N 1
ATOM 663 C CA . GLY A 1 87 ? -10.768 5.094 -3.142 1.00 91.88 87 GLY A CA 1
ATOM 664 C C . GLY A 1 87 ? -10.828 3.854 -2.245 1.00 91.88 87 GLY A C 1
ATOM 665 O O . GLY A 1 87 ? -10.588 2.726 -2.667 1.00 91.88 87 GLY A O 1
ATOM 666 N N . CYS A 1 88 ? -11.237 4.036 -0.989 1.00 95.25 88 CYS A N 1
ATOM 667 C CA . CYS A 1 88 ? -11.381 2.935 -0.029 1.00 95.25 88 CYS A CA 1
ATOM 668 C C . CYS A 1 88 ? -12.443 1.883 -0.408 1.00 95.25 88 CYS A C 1
ATOM 670 O O . CYS A 1 88 ? -12.431 0.787 0.149 1.00 95.25 88 CYS A O 1
ATOM 672 N N . SER A 1 89 ? -13.366 2.210 -1.318 1.00 96.06 89 SER A N 1
ATOM 673 C CA . SER A 1 89 ? -14.380 1.279 -1.842 1.00 96.06 89 SER A CA 1
ATOM 674 C C . SER A 1 89 ? -13.962 0.619 -3.161 1.00 96.06 89 SER A C 1
ATOM 676 O O . SER A 1 89 ? -14.727 -0.170 -3.703 1.00 96.06 89 SER A O 1
ATOM 678 N N . GLU A 1 90 ? -12.794 0.958 -3.705 1.00 93.62 90 GLU A N 1
ATOM 679 C CA . GLU A 1 90 ? -12.321 0.392 -4.965 1.00 93.62 90 GLU A CA 1
ATOM 680 C C . GLU A 1 90 ? -11.499 -0.879 -4.715 1.00 93.62 90 GLU A C 1
ATOM 682 O O . GLU A 1 90 ? -10.724 -0.922 -3.752 1.00 93.62 90 GLU A O 1
ATOM 687 N N . PRO A 1 91 ? -11.629 -1.909 -5.571 1.00 92.69 91 PRO A N 1
ATOM 688 C CA . PRO A 1 91 ? -10.801 -3.110 -5.505 1.00 92.69 91 PRO A CA 1
ATOM 689 C C . PRO A 1 91 ? -9.309 -2.787 -5.610 1.00 92.69 91 PRO A C 1
ATOM 691 O O . PRO A 1 91 ? -8.885 -2.068 -6.518 1.00 92.69 91 PRO A O 1
ATOM 694 N N . VAL A 1 92 ? -8.496 -3.354 -4.721 1.00 89.56 92 VAL A N 1
ATOM 695 C CA . VAL A 1 92 ? -7.039 -3.195 -4.710 1.00 89.56 92 VAL A CA 1
ATOM 696 C C . VAL A 1 92 ? -6.391 -4.477 -5.224 1.00 89.56 92 VAL A C 1
ATOM 698 O O . VAL A 1 92 ? -6.409 -5.520 -4.575 1.00 89.56 92 VAL A O 1
ATOM 701 N N . GLU A 1 93 ? -5.818 -4.407 -6.422 1.00 84.94 93 GLU A N 1
ATOM 702 C CA . GLU A 1 93 ? -5.287 -5.587 -7.117 1.00 84.94 93 GLU A CA 1
ATOM 703 C C . GLU A 1 93 ? -3.825 -5.854 -6.751 1.00 84.94 93 GLU A C 1
ATOM 705 O O . GLU A 1 93 ? -3.393 -6.986 -6.630 1.00 84.94 93 GLU A O 1
ATOM 710 N N . TYR A 1 94 ? -3.025 -4.820 -6.532 1.00 81.94 94 TYR A N 1
ATOM 711 C CA . TYR A 1 94 ? -1.587 -4.997 -6.334 1.00 81.94 94 TYR A CA 1
ATOM 712 C C . TYR A 1 94 ? -1.145 -4.222 -5.106 1.00 81.94 94 TYR A C 1
ATOM 714 O O . TYR A 1 94 ? -0.454 -3.214 -5.207 1.00 81.94 94 TYR A O 1
ATOM 722 N N . ALA A 1 95 ? -1.628 -4.655 -3.942 1.00 85.50 95 ALA A N 1
ATOM 723 C CA . ALA A 1 95 ? -1.317 -4.006 -2.679 1.00 85.50 95 ALA A CA 1
ATOM 724 C C . ALA A 1 95 ? 0.119 -4.301 -2.220 1.00 85.50 95 ALA A C 1
ATOM 726 O O . ALA A 1 95 ? 0.678 -5.378 -2.462 1.00 85.50 95 ALA A O 1
ATOM 727 N N . TRP A 1 96 ? 0.704 -3.348 -1.504 1.00 87.00 96 TRP A N 1
ATOM 728 C CA . TRP A 1 96 ? 1.952 -3.533 -0.779 1.00 87.00 96 TRP A CA 1
ATOM 729 C C . TRP A 1 96 ? 1.775 -4.637 0.282 1.00 87.00 96 TRP A C 1
ATOM 731 O O . TRP A 1 96 ? 0.741 -4.662 0.956 1.00 87.00 96 TRP A O 1
ATOM 741 N N . PRO A 1 97 ? 2.753 -5.544 0.476 1.00 78.50 97 PRO A N 1
ATOM 742 C CA . PRO A 1 97 ? 4.125 -5.522 -0.051 1.00 78.50 97 PRO A CA 1
ATOM 743 C C . PRO A 1 97 ? 4.345 -6.250 -1.382 1.00 78.50 97 PRO A C 1
ATOM 745 O O . PRO A 1 97 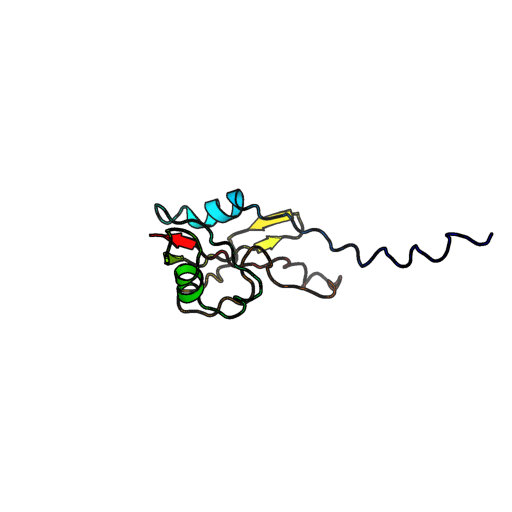? 5.465 -6.242 -1.882 1.00 78.50 97 PRO A O 1
ATOM 748 N N . TRP A 1 98 ? 3.323 -6.881 -1.959 1.00 76.88 98 TRP A N 1
ATOM 749 C CA . TRP A 1 98 ? 3.504 -7.758 -3.123 1.00 76.88 98 TRP A CA 1
ATOM 750 C C . TRP A 1 98 ? 3.647 -6.978 -4.426 1.00 76.88 98 TRP A C 1
ATOM 752 O O . TRP A 1 98 ? 4.516 -7.280 -5.242 1.00 76.88 98 TRP A O 1
ATOM 762 N N . GLY A 1 99 ? 2.808 -5.953 -4.613 1.00 74.06 99 GLY A N 1
ATOM 763 C CA . GLY A 1 99 ? 2.737 -5.227 -5.880 1.00 74.06 99 GLY A CA 1
ATOM 764 C C . GLY A 1 99 ? 2.372 -6.139 -7.058 1.00 74.06 99 GLY A C 1
ATOM 765 O O . GLY A 1 99 ? 1.888 -7.259 -6.887 1.00 74.06 99 GLY A O 1
ATOM 766 N N . LYS A 1 100 ? 2.547 -5.634 -8.284 1.00 71.19 100 LYS A N 1
ATOM 767 C CA . LYS A 1 100 ? 2.190 -6.379 -9.498 1.00 71.19 100 LYS A CA 1
ATOM 768 C C . LYS A 1 100 ? 3.332 -7.312 -9.943 1.00 71.19 100 LYS A C 1
ATOM 770 O O . LYS A 1 100 ? 4.427 -6.796 -10.225 1.00 71.19 100 LYS A O 1
ATOM 775 N N . PRO A 1 101 ? 3.094 -8.639 -10.057 1.00 59.94 101 PRO A N 1
ATOM 776 C CA . PRO A 1 101 ? 4.060 -9.572 -10.633 1.00 59.94 101 PRO A CA 1
ATOM 777 C C . PRO A 1 101 ? 4.154 -9.356 -12.151 1.00 59.94 101 PRO A C 1
ATOM 779 O O . PRO A 1 101 ? 3.141 -9.125 -12.810 1.00 59.94 101 PRO A O 1
ATOM 782 N N . TYR A 1 102 ? 5.361 -9.419 -12.714 1.00 56.12 102 TYR A N 1
ATOM 783 C CA . TYR A 1 102 ? 5.587 -9.299 -14.159 1.00 56.12 102 TYR A CA 1
ATOM 784 C C . TYR A 1 102 ? 6.590 -10.351 -14.629 1.00 56.12 102 TYR A C 1
ATOM 786 O O . TYR A 1 102 ? 7.599 -10.573 -13.967 1.00 56.12 102 TYR A O 1
ATOM 794 N N . SER A 1 103 ? 6.300 -10.982 -15.768 1.00 41.97 103 SER A N 1
ATOM 795 C CA . SER A 1 103 ? 6.988 -12.182 -16.252 1.00 41.97 103 SER A CA 1
ATOM 796 C C . SER A 1 103 ? 8.235 -11.928 -17.102 1.00 41.97 103 SER A C 1
ATOM 798 O O . SER A 1 103 ? 9.030 -12.849 -17.213 1.00 41.97 103 SER A O 1
ATOM 800 N N . ASN A 1 104 ? 8.438 -10.738 -17.681 1.00 44.69 104 ASN A N 1
ATOM 801 C CA . ASN A 1 104 ? 9.696 -10.309 -18.316 1.00 44.69 104 ASN A CA 1
ATOM 802 C C . ASN A 1 104 ? 9.593 -8.828 -18.728 1.00 44.69 104 ASN A C 1
ATOM 804 O O . ASN A 1 104 ? 8.630 -8.487 -19.410 1.00 44.69 104 ASN A O 1
ATOM 808 N N . PRO A 1 105 ? 10.544 -7.948 -18.367 1.00 44.50 105 PRO A N 1
ATOM 809 C CA . PRO A 1 105 ? 10.591 -6.597 -18.917 1.00 44.50 105 PRO A CA 1
ATOM 810 C C . PRO A 1 105 ? 11.028 -6.649 -20.388 1.00 44.50 105 PRO A C 1
ATOM 812 O O . PRO A 1 105 ? 12.091 -7.190 -20.701 1.00 44.50 105 PRO A O 1
ATOM 815 N N . ASN A 1 106 ? 10.241 -6.080 -21.300 1.00 42.72 106 ASN A N 1
ATOM 816 C CA . ASN A 1 106 ? 10.680 -5.856 -22.669 1.00 42.72 106 ASN A CA 1
ATOM 817 C C . ASN A 1 106 ? 11.673 -4.680 -22.694 1.00 42.72 106 ASN A C 1
ATOM 819 O O . ASN A 1 106 ? 11.522 -3.664 -22.011 1.00 42.72 106 ASN A O 1
ATOM 823 N N . THR A 1 107 ? 12.748 -4.828 -23.460 1.00 40.44 107 THR A N 1
ATOM 824 C CA . THR A 1 107 ? 13.862 -3.871 -23.501 1.00 40.44 107 THR A CA 1
ATOM 825 C C . THR A 1 107 ? 13.546 -2.601 -24.303 1.00 40.44 107 THR A C 1
ATOM 827 O O . THR A 1 107 ? 14.399 -1.721 -24.401 1.00 40.44 107 THR A O 1
ATOM 830 N N . TYR A 1 108 ? 12.323 -2.442 -24.826 1.00 46.66 108 TYR A N 1
ATOM 831 C CA . TYR A 1 108 ? 11.926 -1.368 -25.749 1.00 46.66 108 TYR A CA 1
ATOM 832 C C . TYR A 1 108 ? 11.465 -0.069 -25.066 1.00 46.66 108 TYR A C 1
ATOM 834 O O . TYR A 1 108 ? 10.758 0.742 -25.660 1.00 46.66 108 TYR A O 1
ATOM 842 N N . GLY A 1 109 ? 11.872 0.179 -23.821 1.00 41.00 109 GLY A N 1
ATOM 843 C CA . GLY A 1 109 ? 11.754 1.511 -23.209 1.00 41.00 109 GLY A CA 1
ATOM 844 C C . GLY A 1 109 ? 10.372 1.859 -22.634 1.00 41.00 109 GLY A C 1
ATOM 845 O O . GLY A 1 109 ? 10.304 2.561 -21.629 1.00 41.00 109 GLY A O 1
ATOM 846 N N . GLY A 1 110 ? 9.280 1.329 -23.192 1.00 42.94 110 GLY A N 1
ATOM 847 C CA . GLY A 1 110 ? 7.912 1.632 -22.741 1.00 42.94 110 GLY A CA 1
ATOM 848 C C . GLY A 1 110 ? 7.511 0.969 -21.420 1.00 42.94 110 GLY A C 1
ATOM 849 O O . GLY A 1 110 ? 6.676 1.501 -20.686 1.00 42.94 110 GLY A O 1
ATOM 850 N N . GLU A 1 111 ? 8.126 -0.167 -21.089 1.00 42.38 111 GLU A N 1
ATOM 851 C CA . GLU A 1 111 ? 7.737 -0.969 -19.927 1.00 42.38 111 GLU A CA 1
ATOM 852 C C . GLU A 1 111 ? 8.460 -0.598 -18.635 1.00 42.38 111 GLU A C 1
ATOM 854 O O . GLU A 1 111 ? 7.948 -0.969 -17.592 1.00 42.38 111 GLU A O 1
ATOM 859 N N . TRP A 1 112 ? 9.528 0.220 -18.664 1.00 38.72 112 TRP A N 1
ATOM 860 C CA . TRP A 1 112 ? 10.361 0.630 -17.501 1.00 38.72 112 TRP A CA 1
ATOM 861 C C . TRP A 1 112 ? 9.620 1.334 -16.356 1.00 38.72 112 TRP A C 1
ATOM 863 O O . TRP A 1 112 ? 10.175 1.637 -15.296 1.00 38.72 112 TRP A O 1
ATOM 873 N N . HIS A 1 113 ? 8.342 1.549 -16.580 1.00 46.62 113 HIS A N 1
ATOM 874 C CA . HIS A 1 113 ? 7.287 1.902 -15.670 1.00 46.62 113 HIS A CA 1
ATOM 875 C C . HIS A 1 113 ? 6.969 0.766 -14.649 1.00 46.62 113 HIS A C 1
ATOM 877 O O . HIS A 1 113 ? 5.847 0.268 -14.543 1.00 46.62 113 HIS A O 1
ATOM 883 N N . HIS A 1 114 ? 7.993 0.291 -13.931 1.00 55.78 114 HIS A N 1
ATOM 884 C CA . HIS A 1 114 ? 7.964 -0.916 -13.097 1.00 55.78 114 HIS A CA 1
ATOM 885 C C . HIS A 1 114 ? 7.388 -0.677 -11.683 1.00 55.78 114 HIS A C 1
ATOM 887 O O . HIS A 1 114 ? 7.366 0.435 -11.175 1.00 55.78 114 HIS A O 1
ATOM 893 N N . GLY A 1 115 ? 6.941 -1.743 -11.005 1.00 58.97 115 GLY A N 1
ATOM 894 C CA . GLY A 1 115 ? 6.831 -1.735 -9.537 1.00 58.97 115 GLY A CA 1
ATOM 895 C C . GLY A 1 115 ? 5.655 -0.986 -8.909 1.00 58.97 115 GLY A C 1
ATOM 896 O O . GLY A 1 115 ? 5.704 -0.708 -7.716 1.00 58.97 115 GLY A O 1
ATOM 897 N N . SER A 1 116 ? 4.596 -0.703 -9.666 1.00 72.81 116 SER A N 1
ATOM 898 C CA . SER A 1 116 ? 3.361 -0.132 -9.126 1.00 72.81 116 SER A CA 1
ATOM 899 C C . SER A 1 116 ? 2.783 -0.959 -7.981 1.00 72.81 116 SER A C 1
ATOM 901 O O . SER A 1 116 ? 2.542 -2.165 -8.138 1.00 72.81 116 SER A O 1
ATOM 903 N N . THR A 1 117 ? 2.496 -0.301 -6.868 1.00 81.25 117 THR A N 1
ATOM 904 C CA . THR A 1 117 ? 1.779 -0.900 -5.749 1.00 81.25 117 THR A CA 1
ATOM 905 C C . THR A 1 117 ? 0.858 0.120 -5.097 1.00 81.25 117 THR A C 1
ATOM 907 O O . THR A 1 117 ? 1.113 1.321 -5.164 1.00 81.25 117 THR A O 1
ATOM 910 N N . TRP A 1 118 ? -0.211 -0.344 -4.461 1.00 88.19 118 TRP A N 1
ATOM 911 C CA . TRP A 1 118 ? -1.044 0.503 -3.610 1.00 88.19 118 TRP A CA 1
ATOM 912 C C . TRP A 1 118 ? -0.757 0.219 -2.146 1.00 88.19 118 TRP A C 1
ATOM 914 O O . TRP A 1 118 ? -0.737 -0.935 -1.716 1.00 88.19 118 TRP A O 1
ATOM 924 N N . VAL A 1 119 ? -0.583 1.268 -1.354 1.00 90.44 119 VAL A N 1
ATOM 925 C CA . VAL A 1 119 ? -0.522 1.139 0.102 1.00 90.44 119 VAL A CA 1
ATOM 926 C C . VAL A 1 119 ? -1.906 1.399 0.658 1.00 90.44 119 VAL A C 1
ATOM 928 O O . VAL A 1 119 ? -2.498 2.436 0.397 1.00 90.44 119 VAL A O 1
ATOM 931 N N . VAL A 1 120 ? -2.433 0.453 1.429 1.00 93.38 120 VAL A N 1
ATOM 932 C CA . VAL A 1 120 ? -3.709 0.630 2.124 1.00 93.38 120 VAL A CA 1
ATOM 933 C C . VAL A 1 120 ? -3.422 1.255 3.482 1.00 93.38 120 VAL A C 1
ATOM 935 O O . VAL A 1 120 ? -2.809 0.617 4.337 1.00 93.38 120 VAL A O 1
ATOM 938 N N . CYS A 1 121 ? -3.846 2.499 3.677 1.00 94.44 121 CYS A N 1
ATOM 939 C CA . CYS A 1 121 ? -3.675 3.216 4.934 1.00 94.44 121 CYS A CA 1
ATOM 940 C C . CYS A 1 121 ? -4.927 3.069 5.791 1.00 94.44 121 CYS A C 1
ATOM 942 O O . CYS A 1 121 ? -6.010 3.522 5.406 1.00 94.44 121 CYS A O 1
ATOM 944 N N . CYS A 1 122 ? -4.760 2.466 6.963 1.00 94.62 122 CYS A N 1
ATOM 945 C CA . CYS A 1 122 ? -5.829 2.269 7.926 1.00 94.62 122 CYS A CA 1
ATOM 946 C C . CYS A 1 122 ? -5.627 3.180 9.139 1.00 94.62 122 CYS A C 1
ATOM 948 O O . CYS A 1 122 ? -4.514 3.270 9.659 1.00 94.62 122 CYS A O 1
ATOM 950 N N . SER A 1 123 ? -6.700 3.788 9.632 1.00 92.88 123 SER A N 1
ATOM 951 C CA . SER A 1 123 ? -6.787 4.491 10.915 1.00 92.88 123 SER A CA 1
ATOM 952 C C . SER A 1 123 ? -7.681 3.723 11.887 1.00 92.88 123 SER A C 1
ATOM 954 O O . SER A 1 123 ? -8.315 2.732 11.513 1.00 92.88 123 SER A O 1
ATOM 956 N N . LYS A 1 124 ? -7.722 4.175 13.144 1.00 89.56 124 LYS A N 1
ATOM 957 C CA . LYS A 1 124 ? -8.791 3.779 14.071 1.00 89.56 124 LYS A CA 1
ATOM 958 C C . LYS A 1 124 ? -10.150 4.129 13.459 1.00 89.56 124 LYS A C 1
ATOM 960 O O . LYS A 1 124 ? -10.215 5.165 12.756 1.00 89.56 124 LYS A O 1
#

Foldseek 3Di:
DPPDPPPVVPPPPPPVPQQQCDQVNLQVVQVVDPQWGFADADLVLAFPFLQVRLCPGPDPQNAWDWWQKWFRAPVSDIDSPPPPTDDRRGTFHAAPPRGDDDDDDDPPPPRRSDDIHITTITHD

pLDDT: mean 72.47, std 19.97, range [35.75, 96.38]

Sequence (124 aa):
MEEAKGKIASLGSIENIRVIVTKSDADKFCSSVPGALAAHVPPSYLGKTGKEICAANNREQKSCSQVPFIWVSNNNRYDNRIHHNKGCSEPVEYAWPWGKPYSNPNTYGGEWHHGSTWVVCCSK